Protein AF-A0A7Z9KVS5-F1 (afdb_monomer_lite)

Secondary structure (DSSP, 8-state):
-PPPPHHHHHHHHHHHHHHHHHHT----SSTTHHHHHHHHHHHHHHHHSS-B-TTS--S-HHHHHHH-TTBS--

pLDDT: mean 89.85, std 5.95, range [51.56, 94.94]

Sequence (74 aa):
MDKPSEKNYKRMQKFVEAYCRKTGTTTHPTEGVSDAVIQGLALNQDQLGRPLCPCRFYPDKEEEIKHRTWICAC

Structure (mmCIF, N/CA/C/O backbone):
data_AF-A0A7Z9KVS5-F1
#
_entry.id   AF-A0A7Z9KVS5-F1
#
loop_
_atom_site.group_PDB
_atom_site.id
_atom_site.type_symbol
_atom_site.label_atom_id
_atom_site.label_alt_id
_atom_site.label_comp_id
_atom_site.label_asym_id
_atom_site.label_entity_id
_atom_site.label_seq_id
_atom_site.pdbx_PDB_ins_code
_atom_site.Cartn_x
_atom_site.Cartn_y
_atom_site.Cartn_z
_atom_site.occupancy
_atom_site.B_iso_or_equiv
_atom_site.auth_seq_id
_atom_site.auth_comp_id
_atom_site.auth_asym_id
_atom_site.auth_atom_id
_atom_site.pdbx_PDB_model_num
ATOM 1 N N . MET A 1 1 ? 6.263 13.303 -9.672 1.00 51.56 1 MET A N 1
ATOM 2 C CA . MET A 1 1 ? 5.722 12.272 -8.767 1.00 51.56 1 MET A CA 1
ATOM 3 C C . MET A 1 1 ? 4.584 11.601 -9.498 1.00 51.56 1 MET A C 1
ATOM 5 O O . MET A 1 1 ? 3.586 12.267 -9.760 1.00 51.56 1 MET A O 1
ATOM 9 N N . ASP A 1 2 ? 4.779 10.356 -9.919 1.00 70.88 2 ASP A N 1
ATOM 10 C CA . ASP A 1 2 ? 3.746 9.592 -10.614 1.00 70.88 2 ASP A CA 1
ATOM 11 C C . ASP A 1 2 ? 2.563 9.374 -9.676 1.00 70.88 2 ASP A C 1
ATOM 13 O O . ASP A 1 2 ? 2.709 8.841 -8.575 1.00 70.88 2 ASP A O 1
ATOM 17 N N . LYS A 1 3 ? 1.396 9.869 -10.084 1.00 78.19 3 LYS A N 1
ATOM 18 C CA . LYS A 1 3 ? 0.164 9.708 -9.317 1.00 78.19 3 LYS A CA 1
ATOM 19 C C . LYS A 1 3 ? -0.448 8.349 -9.663 1.00 78.19 3 LYS A C 1
ATOM 21 O O . LYS A 1 3 ? -0.566 8.050 -10.852 1.00 78.19 3 LYS A O 1
ATOM 26 N N . PRO A 1 4 ? -0.857 7.545 -8.667 1.00 86.00 4 PRO A N 1
ATOM 27 C CA . PRO A 1 4 ? -1.558 6.300 -8.934 1.00 86.00 4 PRO A CA 1
ATOM 28 C C . PRO A 1 4 ? -2.926 6.576 -9.564 1.00 86.00 4 PRO A C 1
ATOM 30 O O . PRO A 1 4 ? -3.523 7.642 -9.374 1.00 86.00 4 PRO A O 1
ATOM 33 N N . SER A 1 5 ? -3.456 5.588 -10.276 1.00 90.62 5 SER A N 1
ATOM 34 C CA . SER A 1 5 ? -4.823 5.626 -10.779 1.00 90.62 5 SER A CA 1
ATOM 35 C C . SER A 1 5 ? -5.808 5.760 -9.618 1.00 90.62 5 SER A C 1
ATOM 37 O O . SER A 1 5 ? -5.737 5.017 -8.635 1.00 90.62 5 SER A O 1
ATOM 39 N N . GLU A 1 6 ? -6.800 6.645 -9.752 1.00 90.62 6 GLU A N 1
ATOM 40 C CA . GLU A 1 6 ? -7.845 6.841 -8.737 1.00 90.62 6 GLU A CA 1
ATOM 41 C C . GLU A 1 6 ? -8.583 5.529 -8.408 1.00 90.62 6 GLU A C 1
ATOM 43 O O . GLU A 1 6 ? -8.983 5.281 -7.267 1.00 90.62 6 GLU A O 1
ATOM 48 N N . LYS A 1 7 ? -8.694 4.633 -9.397 1.00 92.06 7 LYS A N 1
ATOM 49 C CA . LYS A 1 7 ? -9.258 3.291 -9.229 1.00 92.06 7 LYS A CA 1
ATOM 50 C C . LYS A 1 7 ? -8.433 2.446 -8.258 1.00 92.06 7 LYS A C 1
ATOM 52 O O . LYS A 1 7 ? -9.002 1.826 -7.357 1.00 92.06 7 LYS A O 1
ATOM 57 N N . ASN A 1 8 ? -7.114 2.402 -8.440 1.00 92.19 8 ASN A N 1
ATOM 58 C CA . ASN A 1 8 ? -6.231 1.598 -7.596 1.00 92.19 8 ASN A CA 1
ATOM 59 C C . ASN A 1 8 ? -6.007 2.241 -6.229 1.00 92.19 8 ASN A C 1
ATOM 61 O O . ASN A 1 8 ? -5.971 1.518 -5.235 1.00 92.19 8 ASN A O 1
ATOM 65 N N . TYR A 1 9 ? -6.006 3.571 -6.147 1.00 93.81 9 TYR A N 1
ATOM 66 C CA . TYR A 1 9 ? -6.021 4.287 -4.875 1.00 93.81 9 TYR A CA 1
ATOM 67 C C . TYR A 1 9 ? -7.231 3.896 -4.013 1.00 93.81 9 TYR A C 1
ATOM 69 O O . TYR A 1 9 ? -7.065 3.378 -2.909 1.00 93.81 9 TYR A O 1
ATOM 77 N N . LYS A 1 10 ? -8.456 4.021 -4.550 1.00 93.81 10 LYS A N 1
ATOM 78 C CA . LYS A 1 10 ? -9.688 3.623 -3.839 1.00 93.81 10 LYS A CA 1
ATOM 79 C C . LYS A 1 10 ? -9.697 2.136 -3.481 1.00 93.81 10 LYS A C 1
ATOM 81 O O . LYS A 1 10 ? -10.245 1.746 -2.450 1.00 93.81 10 LYS A O 1
ATOM 86 N N . ARG A 1 11 ? -9.099 1.285 -4.321 1.00 93.69 11 ARG A N 1
ATOM 87 C CA . ARG A 1 11 ? -8.954 -0.149 -4.036 1.00 93.69 11 ARG A CA 1
ATOM 88 C C . ARG A 1 11 ? -8.035 -0.397 -2.838 1.00 93.69 11 ARG A C 1
ATOM 90 O O . ARG A 1 11 ? -8.390 -1.204 -1.984 1.00 93.69 11 ARG A O 1
ATOM 97 N N . MET A 1 12 ? -6.887 0.277 -2.776 1.00 94.12 12 MET A N 1
ATOM 98 C CA . MET A 1 12 ? -5.937 0.143 -1.667 1.00 94.12 12 MET A CA 1
ATOM 99 C C . MET A 1 12 ? -6.484 0.748 -0.373 1.00 94.12 12 MET A C 1
ATOM 101 O O . MET A 1 12 ? -6.342 0.133 0.678 1.00 94.12 12 MET A O 1
ATOM 105 N N . GLN A 1 13 ? -7.203 1.868 -0.449 1.00 93.44 13 GLN A N 1
ATOM 106 C CA . GLN A 1 13 ? -7.890 2.456 0.703 1.00 93.44 13 GLN A CA 1
ATOM 107 C C . GLN A 1 13 ? -8.878 1.463 1.339 1.00 93.44 13 GLN A C 1
ATOM 109 O O . GLN A 1 13 ? -8.768 1.146 2.522 1.00 93.44 13 GLN A O 1
ATOM 114 N N . LYS A 1 14 ? -9.769 0.867 0.531 1.00 94.38 14 LYS A N 1
ATOM 115 C CA . LYS A 1 14 ? -10.707 -0.169 1.003 1.00 94.38 14 LYS A CA 1
ATOM 116 C C . LYS A 1 14 ? -9.999 -1.404 1.556 1.00 94.38 14 LYS A C 1
ATOM 118 O O . LYS A 1 14 ? -10.502 -2.033 2.483 1.00 94.38 14 LYS A O 1
ATOM 123 N N . PHE A 1 15 ? -8.864 -1.782 0.969 1.00 93.31 15 PHE A N 1
ATOM 124 C CA . PHE A 1 15 ? -8.059 -2.899 1.456 1.00 93.31 15 PHE A CA 1
ATOM 125 C C . PHE A 1 15 ? -7.500 -2.614 2.855 1.00 93.31 15 PHE A C 1
ATOM 127 O O . PHE A 1 15 ? -7.658 -3.458 3.734 1.00 93.31 15 PHE A O 1
ATOM 134 N N . VAL A 1 16 ? -6.921 -1.430 3.078 1.00 92.81 16 VAL A N 1
ATOM 135 C CA . VAL A 1 16 ? -6.393 -1.024 4.390 1.00 92.81 16 VAL A CA 1
ATOM 136 C C . VAL A 1 16 ? -7.511 -0.978 5.430 1.00 92.81 16 VAL A C 1
ATOM 138 O O . VAL A 1 16 ? -7.377 -1.598 6.481 1.00 92.81 16 VAL A O 1
ATOM 141 N N . GLU A 1 17 ? -8.648 -0.349 5.12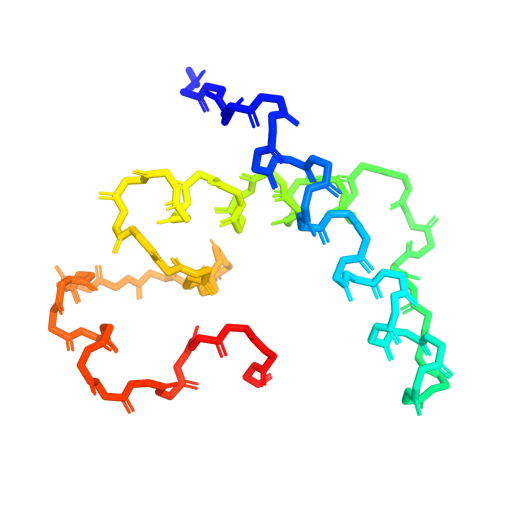1 1.00 92.44 17 GLU A N 1
ATOM 142 C CA . GLU A 1 17 ? -9.810 -0.298 6.023 1.00 92.44 17 GLU A CA 1
ATOM 143 C C . GLU A 1 17 ? -10.327 -1.697 6.392 1.00 92.44 17 GLU A C 1
ATOM 145 O O . GLU A 1 17 ? -10.568 -2.003 7.564 1.00 92.44 17 GLU A O 1
ATOM 150 N N . ALA A 1 18 ? -10.481 -2.574 5.395 1.00 93.69 18 ALA A N 1
ATOM 151 C CA . ALA A 1 18 ? -10.944 -3.939 5.614 1.00 93.69 18 ALA A CA 1
ATOM 152 C C . ALA A 1 18 ? -9.937 -4.762 6.427 1.00 93.69 18 ALA A C 1
ATOM 154 O O . ALA A 1 18 ? -10.354 -5.561 7.269 1.00 93.69 18 ALA A O 1
ATOM 155 N N . TYR A 1 19 ? -8.639 -4.569 6.184 1.00 93.62 19 TYR A N 1
ATOM 156 C CA . TYR A 1 19 ? -7.577 -5.243 6.917 1.00 93.62 19 TYR A CA 1
ATOM 157 C C . TYR A 1 19 ? -7.550 -4.787 8.376 1.00 93.62 19 TYR A C 1
ATOM 159 O O . TYR A 1 19 ? -7.704 -5.631 9.250 1.00 93.62 19 TYR A O 1
ATOM 167 N N . CYS A 1 20 ? -7.514 -3.475 8.634 1.00 92.69 20 CYS A N 1
ATOM 168 C CA . CYS A 1 20 ? -7.606 -2.882 9.971 1.00 92.69 20 CYS A CA 1
ATOM 169 C C . CYS A 1 20 ? -8.808 -3.410 10.764 1.00 92.69 20 CYS A C 1
ATOM 171 O O . CYS A 1 20 ? -8.662 -3.861 11.900 1.00 92.69 20 CYS A O 1
ATOM 173 N N . ARG A 1 21 ? -9.994 -3.453 10.142 1.00 93.25 21 ARG A N 1
ATOM 174 C CA . ARG A 1 21 ? -11.198 -4.013 10.775 1.00 93.25 21 ARG A CA 1
ATOM 175 C C . ARG A 1 21 ? -11.068 -5.507 11.088 1.00 93.25 21 ARG A C 1
ATOM 177 O O . ARG A 1 21 ? -11.622 -5.966 12.081 1.00 93.25 21 ARG A O 1
ATOM 184 N N . LYS A 1 22 ? -10.378 -6.272 10.238 1.00 94.19 22 LYS A N 1
ATOM 185 C CA . LYS A 1 22 ? -10.190 -7.721 10.405 1.00 94.19 22 LYS A CA 1
ATOM 186 C C . LYS A 1 22 ? -9.162 -8.052 11.489 1.00 94.19 22 LYS A C 1
ATOM 188 O O . LYS A 1 22 ? -9.356 -9.019 12.216 1.00 94.19 22 LYS A O 1
ATOM 193 N N . THR A 1 23 ? -8.075 -7.291 11.573 1.00 93.69 23 THR A N 1
ATOM 194 C CA . THR A 1 23 ? -6.968 -7.531 12.513 1.00 93.69 23 THR A CA 1
ATOM 195 C C . THR A 1 23 ? -7.099 -6.752 13.817 1.00 93.69 23 THR A C 1
ATOM 197 O O . THR A 1 23 ? -6.314 -6.980 14.731 1.00 93.69 23 THR A O 1
ATOM 200 N N . GLY A 1 24 ? -8.062 -5.830 13.916 1.00 92.38 24 GLY A N 1
ATOM 201 C CA . GLY A 1 24 ? -8.187 -4.918 15.055 1.00 92.38 24 GLY A CA 1
ATOM 202 C C . GLY A 1 24 ? -7.057 -3.886 15.124 1.00 92.38 24 GLY A C 1
ATOM 203 O O . GLY A 1 24 ? -6.858 -3.268 16.166 1.00 92.38 24 GLY A O 1
ATOM 204 N N . THR A 1 25 ? -6.297 -3.712 14.039 1.00 92.25 25 THR A N 1
ATOM 205 C CA . THR A 1 25 ? -5.222 -2.717 13.960 1.00 92.25 25 THR A CA 1
ATOM 206 C C . THR A 1 25 ? -5.773 -1.376 13.497 1.00 92.25 25 THR A C 1
ATOM 208 O O . THR A 1 25 ? -6.768 -1.304 12.777 1.00 92.25 25 THR A O 1
ATOM 211 N N . THR A 1 26 ? -5.102 -0.294 13.877 1.00 89.81 26 THR A N 1
ATOM 212 C CA . THR A 1 26 ? -5.442 1.066 13.455 1.00 89.81 26 THR A CA 1
ATOM 213 C C . THR A 1 26 ? -4.363 1.630 12.541 1.00 89.81 26 THR A C 1
ATOM 215 O O . THR A 1 26 ? -3.210 1.196 12.554 1.00 89.81 26 THR A O 1
ATOM 218 N N . THR A 1 27 ? -4.747 2.590 11.705 1.00 88.75 27 THR A N 1
ATOM 219 C CA . THR A 1 27 ? -3.800 3.372 10.911 1.00 88.75 27 THR A CA 1
ATOM 220 C C . THR A 1 27 ? -2.978 4.296 11.807 1.00 88.75 27 THR A C 1
ATOM 222 O O . THR A 1 27 ? -3.365 4.596 12.938 1.00 88.75 27 THR A O 1
ATOM 225 N N . HIS A 1 28 ? -1.846 4.776 11.292 1.00 89.19 28 HIS A N 1
ATOM 226 C CA . HIS A 1 28 ? -0.999 5.710 12.025 1.00 89.19 28 HIS A CA 1
ATOM 227 C C . HIS A 1 28 ? -1.783 6.996 12.375 1.00 89.19 28 HIS A C 1
ATOM 229 O O . HIS A 1 28 ? -2.539 7.476 11.526 1.00 89.19 28 HIS A O 1
ATOM 235 N N . PRO A 1 29 ? -1.620 7.569 13.585 1.00 88.81 29 PRO A N 1
ATOM 236 C CA . PRO A 1 29 ? -2.384 8.741 14.030 1.00 88.81 29 PRO A CA 1
ATOM 237 C C . PRO A 1 29 ? -2.037 10.029 13.271 1.00 88.81 29 PRO A C 1
ATOM 239 O O . PRO A 1 29 ? -2.837 10.955 13.224 1.00 88.81 29 PRO A O 1
ATOM 242 N N . THR A 1 30 ? -0.839 10.108 12.691 1.00 90.62 30 THR A N 1
ATOM 243 C CA . THR A 1 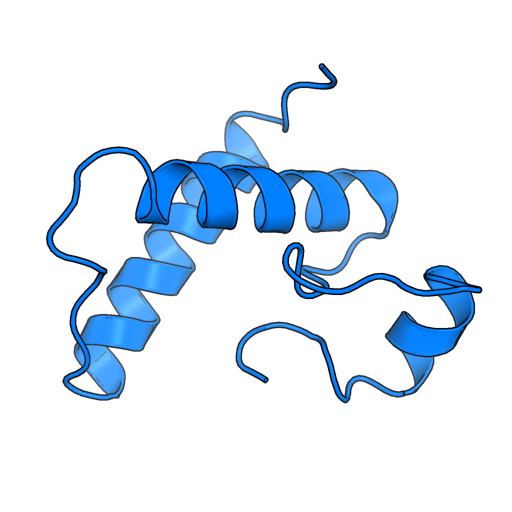30 ? -0.418 11.255 11.876 1.00 90.62 30 THR A CA 1
ATOM 244 C C . THR A 1 30 ? -1.081 11.228 10.505 1.00 90.62 30 THR A C 1
ATOM 246 O O . THR A 1 30 ? -0.886 10.284 9.731 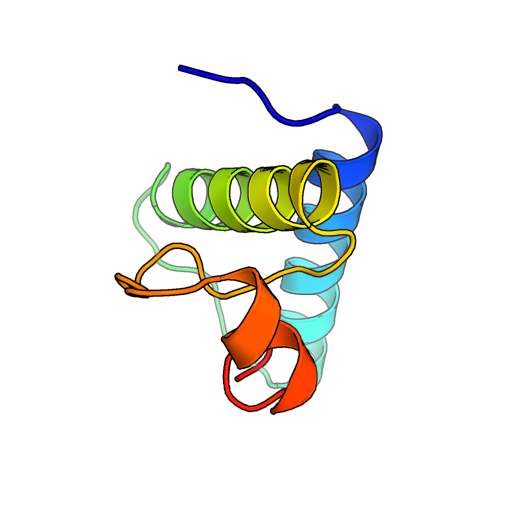1.00 90.62 30 THR A O 1
ATOM 249 N N . GLU A 1 31 ? -1.805 12.301 10.194 1.00 82.94 31 GLU A N 1
ATOM 250 C CA . GLU A 1 31 ? -2.404 12.535 8.882 1.00 82.94 31 GLU A CA 1
ATOM 251 C C . GLU A 1 31 ? -1.338 12.506 7.774 1.00 82.94 31 GLU A C 1
ATOM 253 O O . GLU A 1 31 ? -0.200 12.942 7.956 1.00 82.94 31 GLU A O 1
ATOM 258 N N . GLY A 1 32 ? -1.681 11.933 6.621 1.00 86.19 32 GLY A N 1
ATOM 259 C CA . GLY A 1 32 ? -0.785 11.826 5.468 1.00 86.19 32 GLY A CA 1
ATOM 260 C C . GLY A 1 32 ? 0.184 10.637 5.480 1.00 86.19 32 GLY A C 1
ATOM 261 O O . GLY A 1 32 ? 0.549 10.170 4.403 1.00 86.19 32 GLY A O 1
ATOM 262 N N . VAL A 1 33 ? 0.558 10.072 6.639 1.00 90.25 33 VAL A N 1
ATOM 263 C CA . VAL A 1 33 ? 1.439 8.878 6.679 1.00 90.25 33 VAL A CA 1
ATOM 264 C C . VAL A 1 33 ? 0.744 7.682 6.030 1.00 90.25 33 VAL A C 1
ATOM 266 O O . VAL A 1 33 ? 1.298 7.031 5.144 1.00 90.25 33 VAL A O 1
ATOM 269 N N . SER A 1 34 ? -0.501 7.427 6.429 1.00 89.94 34 SER A N 1
ATOM 270 C CA . SER A 1 34 ? -1.323 6.354 5.863 1.00 89.94 34 SER A CA 1
ATOM 271 C C . SER A 1 34 ? -1.588 6.579 4.373 1.00 89.94 34 SER A C 1
ATOM 273 O O . SER A 1 34 ? -1.479 5.644 3.582 1.00 89.94 34 SER A O 1
ATOM 275 N N . ASP A 1 35 ? -1.847 7.827 3.973 1.00 91.69 35 ASP A N 1
ATOM 276 C CA . ASP A 1 35 ? -2.102 8.177 2.575 1.00 91.69 35 ASP A CA 1
ATOM 277 C C . ASP A 1 35 ? -0.866 7.970 1.701 1.00 91.69 35 ASP A C 1
ATOM 279 O O . ASP A 1 35 ? -0.988 7.434 0.602 1.00 91.69 35 ASP A O 1
ATOM 283 N N . ALA A 1 36 ? 0.330 8.322 2.180 1.00 92.12 36 ALA A N 1
ATOM 284 C CA . ALA A 1 36 ? 1.575 8.089 1.451 1.00 92.12 36 ALA A CA 1
ATOM 285 C C . ALA A 1 36 ? 1.812 6.591 1.192 1.00 92.12 36 ALA A C 1
ATOM 287 O O . ALA A 1 36 ? 2.187 6.198 0.084 1.00 92.12 36 ALA A O 1
ATOM 288 N N . VAL A 1 37 ? 1.529 5.736 2.182 1.00 92.69 37 VAL A N 1
ATOM 289 C CA . VAL A 1 37 ? 1.635 4.275 2.029 1.00 92.69 37 VAL A CA 1
ATOM 290 C C . VAL A 1 37 ? 0.579 3.749 1.056 1.00 92.69 37 VAL A C 1
ATOM 292 O O . VAL A 1 37 ? 0.909 2.965 0.166 1.00 92.69 37 VAL A O 1
ATOM 295 N N . ILE A 1 38 ? -0.674 4.202 1.163 1.00 93.38 38 ILE A N 1
ATOM 296 C CA . ILE A 1 38 ? -1.755 3.816 0.239 1.00 93.38 38 ILE A CA 1
ATOM 297 C C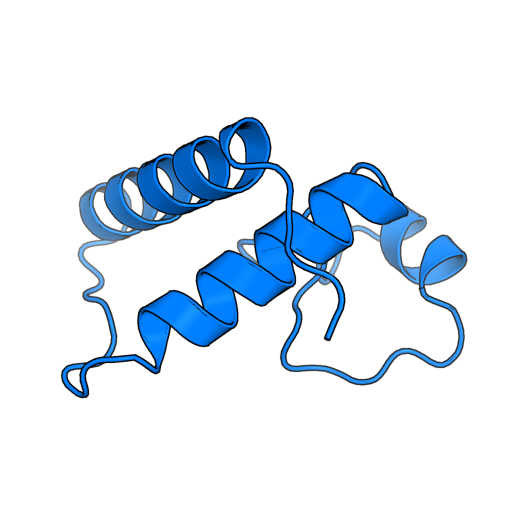 . ILE A 1 38 ? -1.414 4.238 -1.195 1.00 93.38 38 ILE A C 1
ATOM 299 O O . ILE A 1 38 ? -1.599 3.447 -2.124 1.00 93.38 38 ILE A O 1
ATOM 303 N N . GLN A 1 39 ? -0.877 5.445 -1.387 1.00 93.50 39 GLN A N 1
ATOM 304 C CA . GLN A 1 39 ? -0.430 5.926 -2.696 1.00 93.50 39 GLN A CA 1
ATOM 305 C C . GLN A 1 39 ? 0.690 5.051 -3.260 1.00 93.50 39 GLN A C 1
ATOM 307 O O . GLN A 1 39 ? 0.618 4.653 -4.422 1.00 93.50 39 GLN A O 1
ATOM 312 N N . GLY A 1 40 ? 1.684 4.696 -2.444 1.00 93.25 40 GLY A N 1
ATOM 313 C CA . GLY A 1 40 ? 2.778 3.822 -2.865 1.00 93.25 40 GLY A CA 1
ATOM 314 C C . GLY A 1 40 ? 2.321 2.401 -3.219 1.00 93.25 40 GLY A C 1
ATOM 315 O O . GLY A 1 40 ? 2.740 1.854 -4.239 1.00 93.25 40 GLY A O 1
ATOM 316 N N . LEU A 1 41 ? 1.412 1.818 -2.429 1.00 93.81 41 LEU A N 1
ATOM 317 C CA . LEU A 1 41 ? 0.800 0.518 -2.729 1.00 93.81 41 LEU A CA 1
ATOM 318 C C . LEU A 1 41 ? 0.011 0.563 -4.041 1.00 93.81 41 LEU A C 1
ATOM 320 O O . LEU A 1 41 ? 0.115 -0.353 -4.857 1.00 93.81 41 LEU A O 1
ATOM 324 N N . ALA A 1 42 ? -0.755 1.634 -4.256 1.00 94.94 42 ALA A N 1
ATOM 325 C CA . ALA A 1 42 ? -1.526 1.824 -5.477 1.00 94.94 42 ALA A CA 1
ATOM 326 C C . ALA A 1 42 ? -0.616 2.005 -6.701 1.00 94.94 42 ALA A C 1
ATOM 328 O O . ALA A 1 42 ? -0.893 1.426 -7.747 1.00 94.94 42 ALA A O 1
ATOM 329 N N . LEU A 1 43 ? 0.501 2.723 -6.557 1.00 93.56 43 LEU A N 1
ATOM 330 C CA . LEU A 1 43 ? 1.478 2.905 -7.629 1.00 93.56 43 LEU A CA 1
ATOM 331 C C . LEU A 1 43 ? 2.153 1.580 -8.010 1.00 93.56 43 LEU A C 1
ATOM 333 O O . LEU A 1 43 ? 2.255 1.258 -9.190 1.00 93.56 43 LEU A O 1
ATOM 337 N N . ASN A 1 44 ? 2.557 0.772 -7.025 1.00 92.94 44 ASN A N 1
ATOM 338 C CA . ASN A 1 44 ? 3.107 -0.561 -7.288 1.00 92.94 44 ASN A CA 1
ATOM 339 C C . ASN A 1 44 ? 2.054 -1.488 -7.924 1.00 92.94 44 ASN A C 1
ATOM 341 O O . ASN A 1 44 ? 2.375 -2.272 -8.815 1.00 92.94 44 ASN A O 1
ATOM 345 N N . GLN A 1 45 ? 0.783 -1.353 -7.534 1.00 92.19 45 GLN A N 1
ATOM 346 C CA . GLN A 1 45 ? -0.331 -2.057 -8.166 1.00 92.19 45 GLN A CA 1
ATOM 347 C C . GLN A 1 45 ? -0.536 -1.639 -9.634 1.00 92.19 45 GLN A C 1
ATOM 349 O O . GLN A 1 45 ? -0.881 -2.497 -10.445 1.00 92.19 45 GLN A O 1
ATOM 354 N N . ASP A 1 46 ? -0.334 -0.363 -9.975 1.00 91.81 46 ASP A N 1
ATOM 355 C CA . ASP A 1 46 ? -0.401 0.147 -11.353 1.00 91.81 46 ASP A CA 1
ATOM 356 C C . ASP A 1 46 ? 0.792 -0.323 -12.199 1.00 91.81 46 ASP A C 1
ATOM 358 O O . ASP A 1 46 ? 0.603 -0.808 -13.311 1.00 91.81 46 ASP A O 1
ATOM 362 N N . GLN A 1 47 ? 2.012 -0.202 -11.672 1.00 90.69 47 GLN A N 1
ATOM 363 C CA . GLN A 1 47 ? 3.246 -0.476 -12.417 1.00 90.69 47 GLN A CA 1
ATOM 364 C C . GLN A 1 47 ? 3.546 -1.970 -12.544 1.00 90.69 47 GLN A C 1
ATOM 366 O O . GLN A 1 47 ? 3.997 -2.428 -13.588 1.00 90.69 47 GLN A O 1
ATOM 371 N N . LEU A 1 48 ? 3.306 -2.728 -11.475 1.00 89.44 48 LEU A N 1
ATOM 372 C CA . LEU A 1 48 ? 3.749 -4.116 -11.355 1.00 89.44 48 LEU A CA 1
ATOM 373 C C . LEU A 1 48 ? 2.578 -5.108 -11.261 1.00 89.44 48 LEU A C 1
ATOM 375 O O . LEU A 1 48 ? 2.772 -6.318 -11.140 1.00 89.44 48 LEU A O 1
ATOM 379 N N . GLY A 1 49 ? 1.339 -4.608 -11.230 1.00 90.19 49 GLY A N 1
ATOM 380 C CA . GLY A 1 49 ? 0.127 -5.418 -11.096 1.00 90.19 49 GLY A CA 1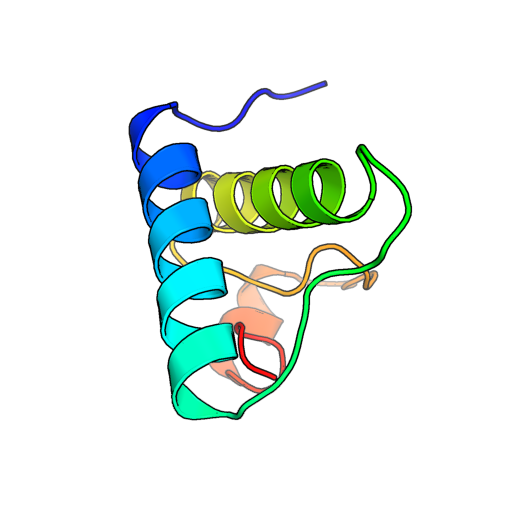
ATOM 381 C C . GLY A 1 49 ? -0.137 -5.965 -9.687 1.00 90.19 49 GLY A C 1
ATOM 382 O O . GLY A 1 49 ? -1.186 -6.586 -9.469 1.00 90.19 49 GLY A O 1
ATOM 383 N N . ARG A 1 50 ? 0.769 -5.746 -8.720 1.00 90.62 50 ARG A N 1
ATOM 384 C CA . ARG A 1 50 ? 0.647 -6.218 -7.328 1.00 90.62 50 ARG A CA 1
ATOM 385 C C . ARG A 1 50 ? 1.033 -5.137 -6.310 1.00 90.62 50 ARG A C 1
ATOM 387 O O . ARG A 1 50 ? 1.940 -4.354 -6.585 1.00 90.62 50 ARG A O 1
ATOM 394 N N . PRO A 1 51 ? 0.426 -5.125 -5.107 1.00 92.12 51 PRO A N 1
ATOM 395 C CA . PRO A 1 51 ? 0.690 -4.104 -4.100 1.00 92.12 51 PRO A CA 1
ATOM 396 C C . PRO A 1 51 ? 1.948 -4.463 -3.294 1.00 92.12 51 PRO A C 1
ATOM 398 O O . PRO A 1 51 ? 1.869 -4.929 -2.156 1.00 92.12 51 PRO A O 1
ATOM 401 N N . LEU A 1 52 ? 3.117 -4.307 -3.917 1.00 93.44 52 LEU A N 1
ATOM 402 C CA . LEU A 1 52 ? 4.415 -4.477 -3.258 1.00 93.44 52 LEU A CA 1
ATOM 403 C C . LEU A 1 52 ? 4.607 -3.385 -2.191 1.00 93.44 52 LEU A C 1
ATOM 405 O O . LEU A 1 52 ? 4.167 -2.250 -2.393 1.00 93.44 52 LEU A O 1
ATOM 409 N N . CYS A 1 53 ? 5.249 -3.703 -1.065 1.00 94.25 53 CYS A N 1
ATOM 410 C CA . CYS A 1 53 ? 5.445 -2.745 0.025 1.00 94.25 53 CYS A CA 1
ATOM 411 C C . CYS A 1 53 ? 6.238 -1.503 -0.442 1.00 94.25 53 CYS A C 1
ATOM 413 O O . CYS A 1 53 ? 7.379 -1.630 -0.876 1.00 94.25 53 CYS A O 1
ATOM 415 N N . PRO A 1 54 ? 5.679 -0.282 -0.352 1.00 91.50 54 PRO A N 1
ATOM 416 C CA . PRO A 1 54 ? 6.347 0.924 -0.843 1.00 91.50 54 PRO A CA 1
ATOM 417 C C . PRO A 1 54 ? 7.443 1.442 0.096 1.00 91.50 54 PRO A C 1
ATOM 419 O O . PRO A 1 54 ? 8.238 2.286 -0.301 1.00 91.50 54 PRO A O 1
ATOM 422 N N . CYS A 1 55 ? 7.505 0.942 1.332 1.00 91.12 55 CYS A N 1
ATOM 423 C CA . CYS A 1 55 ? 8.451 1.397 2.354 1.00 91.12 55 CYS A CA 1
ATOM 424 C C . CYS A 1 55 ? 9.823 0.707 2.264 1.00 91.12 55 CYS A C 1
ATOM 426 O O . CYS A 1 55 ? 10.663 0.900 3.141 1.00 91.12 55 CYS A O 1
ATOM 428 N N . ARG A 1 56 ? 10.050 -0.128 1.243 1.00 90.06 56 ARG A N 1
ATOM 429 C CA . ARG A 1 56 ? 11.271 -0.917 1.074 1.00 90.06 56 ARG A CA 1
ATOM 430 C C . ARG A 1 56 ? 11.906 -0.665 -0.290 1.00 90.06 56 ARG A C 1
ATOM 432 O O . ARG A 1 56 ? 11.220 -0.514 -1.298 1.00 90.06 56 ARG A O 1
ATOM 439 N N . PHE A 1 57 ? 13.237 -0.650 -0.309 1.00 90.00 57 PHE A N 1
ATOM 440 C CA . PHE A 1 57 ? 14.010 -0.672 -1.544 1.00 90.00 57 PHE A CA 1
ATOM 441 C C . PHE A 1 57 ? 14.166 -2.112 -2.042 1.00 90.00 57 PHE A C 1
ATOM 443 O O . PHE A 1 57 ? 14.518 -3.007 -1.270 1.00 90.00 57 PHE A O 1
ATOM 450 N N . TYR A 1 58 ? 13.935 -2.313 -3.336 1.00 89.50 58 TYR A N 1
ATOM 451 C CA . TYR A 1 58 ? 14.121 -3.590 -4.014 1.00 89.50 58 TYR A CA 1
ATOM 452 C C . TYR A 1 58 ? 15.108 -3.389 -5.162 1.00 89.50 58 TYR A C 1
ATOM 454 O O . TYR A 1 58 ? 14.851 -2.518 -5.998 1.00 89.50 58 TYR A O 1
ATOM 462 N N . PRO A 1 59 ? 16.201 -4.170 -5.224 1.00 89.75 59 PRO A N 1
ATOM 463 C CA . PRO A 1 59 ? 17.107 -4.155 -6.370 1.00 89.75 59 PRO A CA 1
ATOM 464 C C . PRO A 1 59 ? 16.387 -4.547 -7.665 1.00 89.75 59 PRO A C 1
ATOM 466 O O . PRO A 1 59 ? 16.595 -3.918 -8.696 1.00 89.75 59 PRO A O 1
ATOM 469 N N . ASP A 1 60 ? 15.501 -5.543 -7.580 1.00 90.56 60 ASP A N 1
ATOM 470 C CA . ASP A 1 60 ? 14.640 -5.993 -8.669 1.00 90.56 60 ASP A CA 1
ATOM 471 C C . ASP A 1 60 ? 13.212 -6.189 -8.142 1.00 90.56 60 ASP A C 1
ATOM 473 O O . ASP A 1 60 ? 12.927 -7.090 -7.351 1.00 90.56 60 ASP A O 1
ATOM 477 N N . LYS A 1 61 ? 12.304 -5.303 -8.559 1.00 88.44 61 LYS A N 1
ATOM 478 C CA . LYS A 1 61 ? 10.897 -5.359 -8.147 1.00 88.44 61 LYS A CA 1
ATOM 479 C C . LYS A 1 61 ? 10.137 -6.500 -8.825 1.00 88.44 61 LYS A C 1
ATOM 481 O O . LYS A 1 61 ? 9.187 -7.009 -8.233 1.00 88.44 61 LYS A O 1
ATOM 486 N N . GLU A 1 62 ? 10.512 -6.889 -10.042 1.00 88.81 62 GLU A N 1
ATOM 487 C CA . GLU A 1 62 ? 9.804 -7.927 -10.798 1.00 88.81 62 GLU A CA 1
ATOM 488 C C . GLU A 1 62 ? 10.085 -9.316 -10.228 1.00 88.81 62 GLU A C 1
ATOM 490 O O . GLU A 1 62 ? 9.176 -10.145 -10.128 1.00 88.81 62 GLU A O 1
ATOM 495 N N . GLU A 1 63 ? 11.323 -9.555 -9.796 1.00 89.38 63 GLU A N 1
ATOM 496 C CA . GLU A 1 63 ? 11.701 -10.806 -9.143 1.00 89.38 63 GLU A CA 1
ATOM 497 C C . GLU A 1 63 ? 11.016 -10.957 -7.777 1.00 89.38 63 GLU A C 1
ATOM 499 O O . GLU A 1 63 ? 10.412 -11.990 -7.486 1.00 89.38 63 GLU A O 1
ATOM 504 N N . GLU A 1 64 ? 10.999 -9.900 -6.964 1.00 87.94 64 GLU A N 1
ATOM 505 C CA . GLU A 1 64 ? 10.388 -9.906 -5.623 1.00 87.94 64 GLU A CA 1
ATOM 506 C C . GLU A 1 64 ? 8.879 -10.187 -5.643 1.00 87.94 64 GLU A C 1
ATOM 508 O O . GLU A 1 64 ? 8.320 -10.821 -4.740 1.00 87.94 64 GLU A O 1
ATOM 513 N N . ILE A 1 65 ? 8.199 -9.794 -6.719 1.00 88.50 65 ILE A N 1
ATOM 514 C CA . ILE A 1 65 ? 6.776 -10.086 -6.910 1.00 88.50 65 ILE A CA 1
ATOM 515 C C . ILE A 1 65 ? 6.502 -11.582 -7.097 1.00 88.50 65 ILE A C 1
ATOM 517 O O . ILE A 1 65 ? 5.398 -12.042 -6.770 1.00 88.50 65 ILE A O 1
ATOM 521 N N . LYS A 1 66 ? 7.485 -12.360 -7.563 1.00 87.62 66 LYS A N 1
ATOM 522 C CA . LYS A 1 66 ? 7.370 -13.821 -7.682 1.00 87.62 66 LYS A CA 1
ATOM 523 C C . LYS A 1 66 ? 7.422 -14.500 -6.315 1.00 87.62 66 LYS A C 1
ATOM 525 O O . LYS A 1 66 ? 6.654 -15.431 -6.079 1.00 87.62 66 LYS A O 1
ATOM 530 N N . HIS A 1 67 ? 8.253 -13.991 -5.403 1.00 83.81 67 HIS A N 1
ATOM 531 C CA . HIS A 1 67 ? 8.450 -14.549 -4.056 1.00 83.81 67 HIS A CA 1
ATOM 532 C C . HIS A 1 67 ? 7.280 -14.275 -3.105 1.00 83.81 67 HIS A C 1
ATOM 534 O O . HIS A 1 67 ? 7.120 -14.967 -2.106 1.00 83.81 67 HIS A O 1
ATOM 540 N N . ARG A 1 68 ? 6.416 -13.301 -3.426 1.00 83.56 68 ARG A N 1
ATOM 541 C CA . ARG A 1 68 ? 5.206 -12.907 -2.669 1.00 83.56 68 ARG A CA 1
ATOM 542 C C . ARG A 1 68 ? 5.428 -12.449 -1.221 1.00 83.56 68 ARG A C 1
ATOM 544 O O . ARG A 1 68 ? 4.476 -11.966 -0.616 1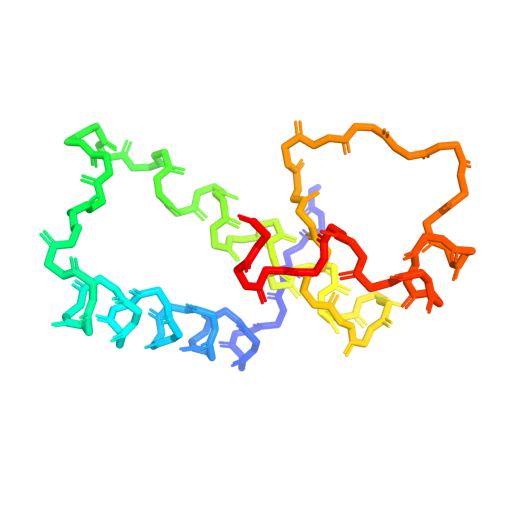.00 83.56 68 ARG A O 1
ATOM 551 N N . THR A 1 69 ? 6.645 -12.533 -0.696 1.00 88.69 69 THR A N 1
ATOM 552 C CA . THR A 1 69 ? 7.022 -12.187 0.682 1.00 88.69 69 THR A CA 1
ATOM 553 C C . THR A 1 69 ? 6.633 -10.762 1.064 1.00 88.69 69 THR A C 1
ATOM 555 O O . THR A 1 69 ? 6.162 -10.529 2.168 1.00 88.69 69 THR A O 1
ATOM 558 N N . TRP A 1 70 ? 6.798 -9.807 0.143 1.00 91.12 70 TRP A N 1
ATOM 559 C CA . TRP A 1 70 ? 6.571 -8.380 0.405 1.00 91.12 70 TRP A CA 1
ATOM 560 C C . TRP A 1 70 ? 5.311 -7.815 -0.252 1.00 91.12 70 TRP A C 1
ATOM 562 O O . TRP A 1 70 ? 5.176 -6.599 -0.415 1.00 91.12 70 TRP A O 1
ATOM 572 N N . ILE A 1 71 ? 4.395 -8.689 -0.668 1.00 89.44 71 ILE A N 1
ATOM 573 C CA . ILE A 1 71 ? 3.086 -8.268 -1.162 1.00 89.44 71 ILE A CA 1
ATOM 574 C C . ILE A 1 71 ? 2.202 -7.980 0.046 1.00 89.44 71 ILE A C 1
ATOM 576 O O . ILE A 1 71 ? 2.021 -8.840 0.902 1.00 89.44 71 ILE A O 1
ATOM 580 N N . CYS A 1 72 ? 1.620 -6.785 0.094 1.00 89.62 72 CYS A N 1
ATOM 581 C CA . CYS A 1 72 ? 0.758 -6.379 1.195 1.00 89.62 72 CYS A CA 1
ATOM 582 C C . CYS A 1 72 ? -0.458 -7.328 1.336 1.00 89.62 72 CYS A C 1
ATOM 584 O O . CYS A 1 72 ? -1.114 -7.643 0.340 1.00 89.62 72 CYS A O 1
ATOM 586 N N . ALA A 1 73 ? -0.823 -7.803 2.531 1.00 83.25 73 ALA A N 1
ATOM 587 C CA . ALA A 1 73 ? -0.244 -7.531 3.852 1.00 83.25 73 ALA A CA 1
ATOM 588 C C . ALA A 1 73 ? 0.897 -8.510 4.185 1.00 83.25 73 ALA A C 1
ATOM 590 O O . ALA A 1 73 ? 0.634 -9.672 4.493 1.00 83.25 73 ALA A O 1
ATOM 591 N N . CYS A 1 74 ? 2.136 -8.020 4.084 1.00 83.69 74 CYS A N 1
ATOM 592 C CA . CYS A 1 74 ? 3.352 -8.709 4.507 1.00 83.69 74 CYS A CA 1
ATOM 593 C C . CYS A 1 74 ? 3.584 -8.564 6.012 1.00 83.69 74 CYS A C 1
ATOM 595 O O . CYS A 1 74 ? 3.126 -7.537 6.569 1.00 83.69 74 CYS A O 1
#

Foldseek 3Di:
DDFFDPVLLVVLVVVVVVVCVVVVHDDDPDPPPNSVQSRQQRVCCVPQVFRFGSVDDDPDPNVVVVVVPRTPVD

Radius of gyration: 12.19 Å; chains: 1; bounding box: 28×27×28 Å